Protein AF-A0A6S6TX04-F1 (afdb_monomer_lite)

Sequence (40 aa):
MTPIHLGRKTPIWYLEIINEANQAICVSRLTMMVRKIRIF

Secondary structure (DSSP, 8-state):
-EEEEE-SS-EEEEEEEE-TTS-EEEEEEEE---------

Radius of gyration: 14.27 Å; chains: 1; bounding box: 36×16×35 Å

pLDDT: mean 95.67, std 5.84, range [65.31, 98.5]

Foldseek 3Di:
DAWPDDDPFKTKDWDFDADPVRDTPDTDIDIDGDDDDDDD

Organism: NCBI:txid1331704

Structure (mmCIF, N/CA/C/O backbone):
data_AF-A0A6S6TX04-F1
#
_entry.id   AF-A0A6S6TX04-F1
#
loop_
_atom_site.group_PDB
_atom_site.id
_atom_site.type_symbol
_atom_site.label_atom_id
_atom_site.label_alt_id
_atom_site.label_comp_id
_atom_site.label_asym_id
_atom_site.label_entity_id
_atom_site.label_seq_id
_atom_site.pdbx_PDB_ins_code
_atom_site.Cartn_x
_atom_site.Cartn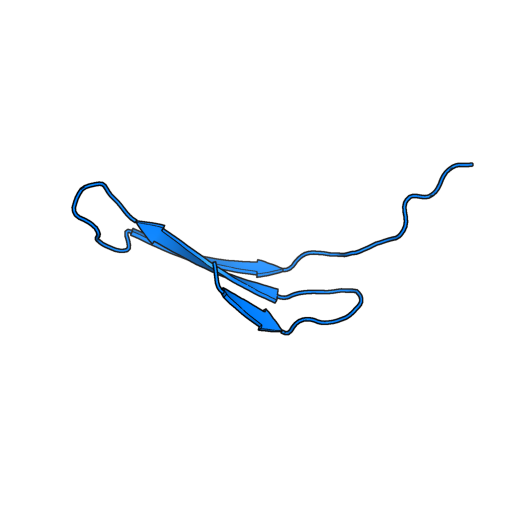_y
_atom_site.Cartn_z
_atom_site.occupancy
_atom_site.B_iso_or_equiv
_atom_site.auth_seq_id
_atom_site.auth_comp_id
_atom_site.auth_asym_id
_atom_site.auth_atom_id
_atom_site.pdbx_PDB_model_num
ATOM 1 N N . MET A 1 1 ? -0.249 -2.124 6.402 1.00 82.88 1 MET A N 1
ATOM 2 C CA . MET A 1 1 ? -0.025 -1.937 4.950 1.00 82.88 1 MET A CA 1
ATOM 3 C C . MET A 1 1 ? 0.074 -3.310 4.314 1.00 82.88 1 MET A C 1
ATOM 5 O O . MET A 1 1 ? 0.883 -4.110 4.770 1.00 82.88 1 MET A O 1
ATOM 9 N N . THR A 1 2 ? -0.760 -3.583 3.313 1.00 96.75 2 THR A N 1
ATOM 10 C CA . THR A 1 2 ? -0.956 -4.929 2.752 1.00 96.75 2 THR A CA 1
ATOM 11 C C . THR A 1 2 ? -0.748 -4.890 1.237 1.00 96.75 2 THR A C 1
ATOM 13 O O . THR A 1 2 ? -1.334 -4.032 0.574 1.00 96.75 2 THR A O 1
ATOM 16 N N . PRO A 1 3 ? 0.092 -5.758 0.650 1.00 96.50 3 PRO A N 1
ATOM 17 C CA . PRO A 1 3 ? 0.265 -5.794 -0.797 1.00 96.50 3 PRO A CA 1
ATOM 18 C C . PRO A 1 3 ? -0.989 -6.357 -1.472 1.00 96.50 3 PRO A C 1
ATOM 20 O O . PRO A 1 3 ? -1.444 -7.442 -1.127 1.00 96.50 3 PRO A O 1
ATOM 23 N N . ILE A 1 4 ? -1.520 -5.636 -2.462 1.00 97.38 4 ILE A N 1
ATOM 24 C CA . ILE A 1 4 ? -2.632 -6.116 -3.300 1.00 97.38 4 ILE A CA 1
ATOM 25 C C . ILE A 1 4 ? -2.078 -6.780 -4.565 1.00 97.38 4 ILE A C 1
ATOM 27 O O . ILE A 1 4 ? -2.578 -7.803 -5.022 1.00 97.38 4 ILE A O 1
ATOM 31 N N . HIS A 1 5 ? -1.029 -6.191 -5.143 1.00 97.56 5 HIS A N 1
ATOM 32 C CA . HIS A 1 5 ? -0.372 -6.701 -6.340 1.00 97.56 5 HIS A CA 1
ATOM 33 C C . HIS A 1 5 ? 1.117 -6.346 -6.313 1.00 97.56 5 HIS A C 1
ATOM 35 O O . HIS A 1 5 ? 1.480 -5.172 -6.338 1.00 97.56 5 HIS A O 1
ATOM 41 N N . LEU A 1 6 ? 1.995 -7.349 -6.302 1.00 96.19 6 LEU A N 1
ATOM 42 C CA . LEU A 1 6 ? 3.452 -7.163 -6.297 1.00 96.19 6 LEU A CA 1
ATOM 43 C C . LEU A 1 6 ? 4.038 -7.274 -7.710 1.00 96.19 6 LEU A C 1
ATOM 45 O O . LEU A 1 6 ? 4.830 -8.162 -8.019 1.00 96.19 6 LEU A O 1
ATOM 49 N N . GLY A 1 7 ? 3.644 -6.357 -8.591 1.00 94.94 7 GLY A N 1
ATOM 50 C CA . GLY A 1 7 ? 4.205 -6.273 -9.936 1.00 94.94 7 GLY A CA 1
ATOM 51 C C . GLY A 1 7 ? 5.663 -5.801 -9.921 1.00 94.94 7 GLY A C 1
ATOM 52 O O . GLY A 1 7 ? 6.013 -4.863 -9.210 1.00 94.94 7 GLY A O 1
ATOM 53 N N . ARG A 1 8 ? 6.520 -6.375 -10.778 1.00 95.81 8 ARG A N 1
ATOM 54 C CA . ARG A 1 8 ? 7.969 -6.061 -10.843 1.00 95.81 8 ARG A CA 1
ATOM 55 C C . ARG A 1 8 ? 8.293 -4.566 -11.012 1.00 95.81 8 ARG A C 1
ATOM 57 O O . ARG A 1 8 ? 9.359 -4.115 -10.605 1.00 95.81 8 ARG A O 1
ATOM 64 N N . LYS A 1 9 ? 7.415 -3.813 -11.677 1.00 96.94 9 LYS A N 1
ATOM 65 C CA . LYS A 1 9 ? 7.595 -2.383 -11.990 1.00 96.94 9 LYS A CA 1
ATOM 66 C C . LYS A 1 9 ? 6.569 -1.473 -11.328 1.00 96.94 9 LYS A C 1
ATOM 68 O O . LYS A 1 9 ? 6.868 -0.289 -11.174 1.00 96.94 9 LYS A O 1
ATOM 73 N N . THR A 1 10 ? 5.401 -2.010 -10.988 1.00 97.62 10 THR A N 1
ATOM 74 C CA . THR A 1 10 ? 4.277 -1.243 -10.449 1.00 97.62 10 THR A CA 1
ATOM 75 C C . THR A 1 10 ? 3.585 -2.021 -9.326 1.00 97.62 10 THR A C 1
ATOM 77 O O . THR A 1 10 ? 2.546 -2.638 -9.563 1.00 97.62 10 THR A O 1
ATOM 80 N N . PRO A 1 11 ? 4.161 -2.063 -8.114 1.00 97.88 11 PRO A N 1
ATOM 81 C CA . PRO A 1 11 ? 3.469 -2.594 -6.951 1.00 97.88 11 PRO A CA 1
ATOM 82 C C . PRO A 1 11 ? 2.267 -1.726 -6.563 1.00 97.88 11 PRO A C 1
ATOM 84 O O . PRO A 1 11 ? 2.313 -0.494 -6.652 1.00 97.88 11 PRO A O 1
ATOM 87 N N . ILE A 1 12 ? 1.212 -2.381 -6.093 1.00 98.06 12 ILE A N 1
ATOM 88 C CA . ILE A 1 12 ? -0.003 -1.757 -5.578 1.00 98.06 12 ILE A CA 1
ATOM 89 C C . ILE A 1 12 ? -0.208 -2.229 -4.144 1.00 98.06 12 ILE A C 1
ATOM 91 O O . ILE A 1 12 ? -0.239 -3.433 -3.867 1.00 98.06 12 ILE A O 1
ATOM 95 N N . TRP A 1 13 ? -0.392 -1.266 -3.251 1.00 98.19 13 TRP A N 1
ATOM 96 C CA . TRP A 1 13 ? -0.546 -1.482 -1.823 1.00 98.19 13 TRP A CA 1
ATOM 97 C C . TRP A 1 13 ? -1.867 -0.923 -1.330 1.00 98.19 13 TRP A C 1
ATOM 99 O O . TRP A 1 13 ? -2.319 0.139 -1.759 1.00 98.19 13 TRP A O 1
ATOM 109 N N . TYR A 1 14 ? -2.447 -1.642 -0.388 1.00 98.31 14 TYR A N 1
ATOM 110 C CA . TYR A 1 14 ? -3.528 -1.188 0.454 1.00 98.31 14 TYR A CA 1
ATOM 111 C C . TYR A 1 14 ? -2.949 -0.611 1.746 1.00 98.31 14 TYR A C 1
ATOM 113 O O . TYR A 1 14 ? -2.036 -1.197 2.347 1.00 98.31 14 TYR A O 1
ATOM 121 N N . LEU A 1 15 ? -3.483 0.521 2.192 1.00 97.94 15 LEU A N 1
ATOM 122 C CA . LEU A 1 15 ? -3.164 1.072 3.498 1.00 97.94 15 LEU A CA 1
ATOM 123 C C . LEU A 1 15 ? -4.397 1.659 4.176 1.00 97.94 15 LEU A C 1
ATOM 125 O O . LEU A 1 15 ? -5.301 2.189 3.530 1.00 97.94 15 LEU A O 1
ATOM 129 N N . GLU A 1 16 ? -4.354 1.597 5.498 1.00 98.19 16 GLU A N 1
ATOM 130 C CA . GLU A 1 16 ? -5.306 2.231 6.391 1.00 98.19 16 GLU A CA 1
ATOM 131 C C . GLU A 1 16 ? -4.530 3.143 7.334 1.00 98.19 16 GLU A C 1
ATOM 133 O O . GLU A 1 16 ? -3.447 2.782 7.807 1.00 98.19 16 GLU A O 1
ATOM 138 N N . ILE A 1 17 ? -5.081 4.323 7.594 1.00 97.94 17 ILE A N 1
ATOM 139 C CA . ILE A 1 17 ? -4.639 5.210 8.665 1.00 97.94 17 ILE A CA 1
ATOM 140 C C . ILE A 1 17 ? -5.654 5.054 9.792 1.00 97.94 17 ILE A C 1
ATOM 142 O O . ILE A 1 17 ? -6.855 5.222 9.564 1.00 97.94 17 ILE A O 1
ATOM 146 N N . ILE A 1 18 ? -5.165 4.734 10.988 1.00 98.44 18 ILE A N 1
ATOM 147 C CA . ILE A 1 18 ? -5.973 4.534 12.192 1.00 98.44 18 IL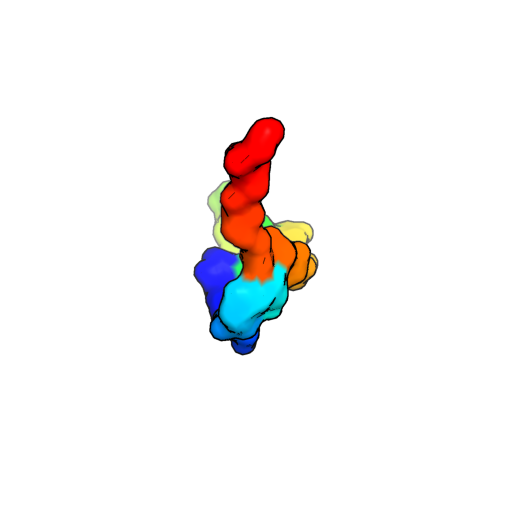E A CA 1
ATOM 148 C C . ILE A 1 18 ? -5.732 5.667 13.195 1.00 98.44 18 ILE A C 1
ATOM 150 O O . ILE A 1 18 ? -4.627 6.206 13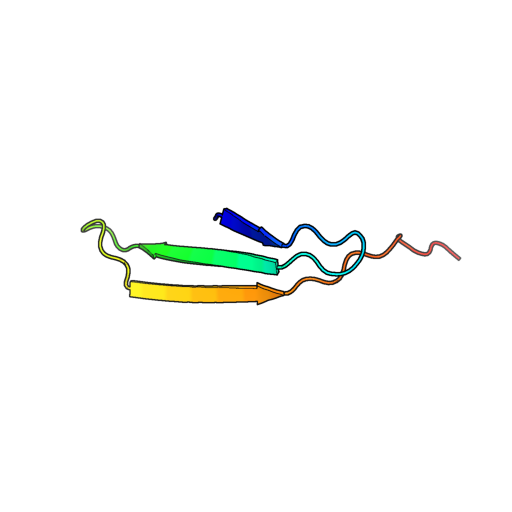.262 1.00 98.44 18 ILE A O 1
ATOM 154 N N . ASN A 1 19 ? -6.762 6.044 13.951 1.00 98.12 19 ASN A N 1
ATOM 155 C CA . ASN A 1 19 ? -6.645 7.010 15.048 1.00 98.12 19 ASN A CA 1
ATOM 156 C C . ASN A 1 19 ? -6.268 6.326 16.381 1.00 98.12 19 ASN A C 1
ATOM 158 O O . ASN A 1 19 ? -6.127 5.106 16.454 1.00 98.12 19 ASN A O 1
ATOM 162 N N . GLU A 1 20 ? -6.143 7.110 17.454 1.00 98.50 20 GLU A N 1
ATOM 163 C CA . GLU A 1 20 ? -5.820 6.616 18.806 1.00 98.50 20 GLU A CA 1
ATOM 164 C C . GLU A 1 20 ? -6.891 5.681 19.390 1.00 98.50 20 GLU A C 1
ATOM 166 O O . GLU A 1 20 ? -6.585 4.819 20.209 1.00 98.50 20 GLU A O 1
ATOM 171 N N . ALA A 1 21 ? -8.140 5.799 18.932 1.00 98.50 21 ALA A N 1
ATOM 172 C CA . ALA A 1 21 ? -9.234 4.894 19.286 1.00 98.50 21 ALA A CA 1
ATOM 173 C C . ALA A 1 21 ? -9.246 3.603 18.440 1.00 98.50 21 ALA A C 1
ATOM 175 O O . ALA A 1 21 ? -10.208 2.836 18.500 1.00 98.50 21 ALA A O 1
ATOM 176 N N . ASN A 1 22 ? -8.196 3.358 17.647 1.00 97.44 22 ASN A N 1
ATOM 177 C CA . ASN A 1 22 ? -8.035 2.196 16.773 1.00 97.44 22 ASN A CA 1
ATOM 178 C C . ASN A 1 22 ? -9.123 2.072 15.684 1.00 97.44 22 ASN A C 1
ATOM 180 O O . ASN A 1 22 ? -9.481 0.973 15.261 1.00 97.44 22 ASN A O 1
ATOM 184 N N . GLN A 1 23 ? -9.658 3.204 15.225 1.00 98.25 23 GLN A N 1
ATOM 185 C CA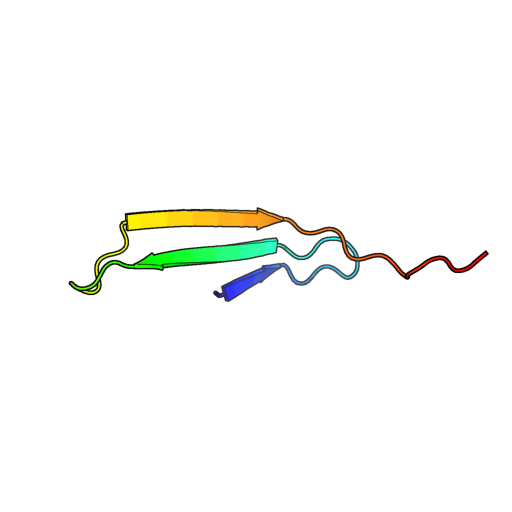 . GLN A 1 23 ? -10.643 3.274 14.145 1.00 98.25 23 GLN A CA 1
ATOM 186 C C . GLN A 1 23 ? -9.966 3.688 12.839 1.00 98.25 23 GLN A C 1
ATOM 188 O O . GLN A 1 23 ? -9.159 4.621 12.829 1.00 98.25 23 GLN A O 1
ATOM 193 N N . ALA A 1 24 ? -10.327 3.041 11.728 1.00 97.62 24 ALA A N 1
ATOM 194 C CA . ALA A 1 24 ? -9.864 3.434 10.401 1.00 97.62 24 ALA A CA 1
ATOM 195 C C . ALA A 1 24 ? -10.487 4.779 9.996 1.00 97.62 24 ALA A C 1
ATOM 197 O O . ALA A 1 24 ? -11.701 4.894 9.840 1.00 97.62 24 ALA A O 1
ATOM 198 N N . ILE A 1 25 ? -9.642 5.794 9.814 1.00 98.31 25 ILE A N 1
ATOM 199 C CA . ILE A 1 25 ? -10.054 7.156 9.437 1.00 98.31 25 ILE A CA 1
ATOM 200 C C . ILE A 1 25 ? -9.757 7.482 7.972 1.00 98.31 25 ILE A C 1
ATOM 202 O O . ILE A 1 25 ? -10.328 8.414 7.412 1.00 98.31 25 ILE A O 1
ATOM 206 N N . CYS A 1 26 ? -8.868 6.724 7.332 1.00 98.38 26 CYS A N 1
ATOM 207 C CA . CYS A 1 26 ? -8.584 6.856 5.911 1.00 98.38 26 CYS A CA 1
ATOM 208 C C . CYS A 1 26 ? -8.178 5.504 5.341 1.00 98.38 26 CYS A C 1
ATOM 210 O O . CYS A 1 26 ? -7.350 4.799 5.916 1.00 98.38 26 CYS A O 1
ATOM 212 N N . VAL A 1 27 ? -8.744 5.178 4.185 1.00 97.69 27 VAL A N 1
ATOM 213 C CA . VAL A 1 27 ? -8.399 3.999 3.401 1.00 97.69 27 VAL A CA 1
ATOM 214 C C . VAL A 1 27 ? -7.893 4.484 2.056 1.00 97.69 27 VAL A C 1
ATOM 216 O O . VAL A 1 27 ? -8.558 5.271 1.382 1.00 97.69 27 VAL A O 1
ATOM 219 N N . SER A 1 28 ? -6.712 4.024 1.657 1.00 97.75 28 SER A N 1
ATOM 220 C CA . SER A 1 28 ? -6.106 4.449 0.400 1.00 97.75 28 SER A CA 1
ATOM 221 C C . SER A 1 28 ? -5.396 3.305 -0.313 1.00 97.75 28 SER A C 1
ATOM 223 O O . SER A 1 28 ? -4.983 2.306 0.282 1.00 97.75 28 SER A O 1
ATOM 225 N N . ARG A 1 29 ? -5.248 3.474 -1.629 1.00 97.81 29 ARG A N 1
ATOM 226 C CA . ARG A 1 29 ? -4.502 2.575 -2.505 1.00 97.81 29 ARG A CA 1
ATOM 227 C C . ARG A 1 29 ? -3.282 3.302 -3.046 1.00 97.81 29 ARG A C 1
ATOM 229 O O . ARG A 1 29 ? -3.401 4.214 -3.863 1.00 97.81 29 ARG A O 1
ATOM 236 N N . LEU A 1 30 ? -2.106 2.827 -2.662 1.00 97.88 30 LEU A N 1
ATOM 237 C CA . LEU A 1 30 ? -0.837 3.366 -3.119 1.00 97.88 30 LEU A CA 1
ATOM 238 C C . LEU A 1 30 ? -0.334 2.578 -4.331 1.00 97.88 30 LEU A C 1
ATOM 240 O O . LEU A 1 30 ? -0.084 1.378 -4.249 1.00 97.88 30 LEU A O 1
ATOM 244 N N . THR A 1 31 ? -0.164 3.268 -5.457 1.00 97.94 31 THR A N 1
ATOM 245 C CA . THR A 1 31 ? 0.492 2.724 -6.654 1.00 97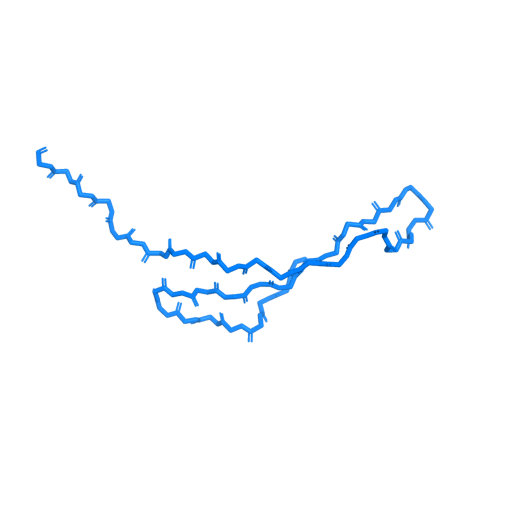.94 31 THR A CA 1
ATOM 246 C C . THR A 1 31 ? 1.876 3.345 -6.762 1.00 97.94 31 THR A C 1
ATOM 248 O O . THR A 1 31 ? 1.993 4.565 -6.843 1.00 97.94 31 THR A O 1
ATOM 251 N N . MET A 1 32 ? 2.924 2.523 -6.754 1.00 96.00 32 MET A N 1
ATOM 252 C CA . MET A 1 32 ? 4.308 3.002 -6.811 1.00 96.00 32 MET A CA 1
ATOM 253 C C . MET A 1 32 ? 5.014 2.487 -8.048 1.00 96.00 32 MET A C 1
ATOM 255 O O . MET A 1 32 ? 4.808 1.355 -8.474 1.00 96.00 32 MET A O 1
ATOM 259 N N . MET A 1 33 ? 5.903 3.307 -8.597 1.00 97.06 33 MET A N 1
ATOM 260 C CA . MET A 1 33 ? 6.769 2.905 -9.691 1.00 97.06 33 MET A CA 1
ATOM 261 C C . MET A 1 33 ? 8.141 2.492 -9.153 1.00 97.06 33 MET A C 1
ATOM 263 O O . MET A 1 33 ? 8.853 3.299 -8.566 1.00 97.06 33 MET A O 1
ATOM 267 N N . VAL A 1 34 ? 8.537 1.245 -9.409 1.00 95.94 34 VAL A N 1
ATOM 268 C CA . VAL A 1 34 ? 9.887 0.748 -9.111 1.00 95.94 34 VAL A CA 1
ATOM 269 C C . VAL A 1 34 ? 10.744 0.86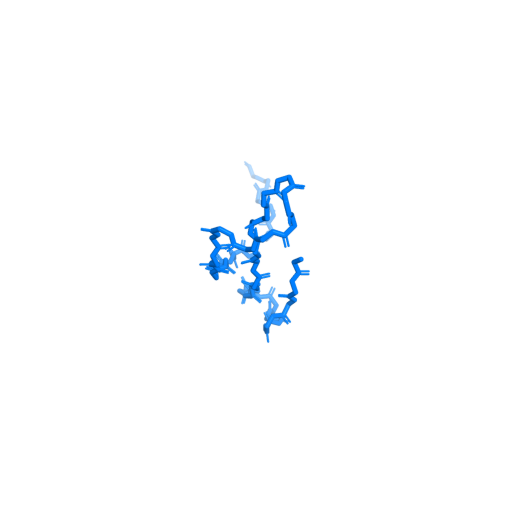7 -10.367 1.00 95.94 34 VAL A C 1
ATOM 271 O O . VAL A 1 34 ? 10.400 0.353 -11.443 1.00 95.94 34 VAL A O 1
ATOM 274 N N . ARG A 1 35 ? 11.869 1.574 -10.254 1.00 95.19 35 ARG A N 1
ATOM 275 C CA . ARG A 1 35 ? 12.851 1.770 -11.328 1.00 95.19 35 ARG A CA 1
ATOM 276 C C . ARG A 1 35 ? 14.255 1.616 -10.764 1.00 95.19 35 ARG A C 1
ATOM 278 O O . ARG A 1 35 ? 14.494 1.884 -9.593 1.00 95.19 35 ARG A O 1
ATOM 285 N N . LYS A 1 36 ? 15.181 1.164 -11.610 1.00 94.12 36 LYS A N 1
ATOM 286 C CA . LYS A 1 36 ? 16.604 1.171 -11.270 1.00 94.12 36 LYS A CA 1
ATOM 287 C C . LYS A 1 36 ? 17.080 2.619 -11.237 1.00 94.12 36 LYS A C 1
ATOM 289 O O . LYS A 1 36 ? 16.708 3.394 -12.118 1.00 94.12 36 LYS A O 1
ATOM 294 N N . ILE A 1 37 ? 17.903 2.951 -10.249 1.00 94.69 37 ILE A N 1
ATOM 295 C CA . ILE A 1 37 ? 18.616 4.226 -10.219 1.00 94.69 37 ILE A CA 1
ATOM 296 C C . ILE A 1 37 ? 19.498 4.295 -11.465 1.00 94.69 37 ILE A C 1
ATOM 298 O O . ILE A 1 37 ? 20.143 3.312 -11.839 1.00 94.69 37 ILE A O 1
ATOM 302 N N . ARG A 1 38 ? 19.483 5.449 -12.126 1.00 92.31 38 ARG A N 1
ATOM 303 C CA . ARG A 1 38 ? 20.327 5.726 -13.279 1.00 92.31 38 ARG A CA 1
ATOM 304 C C . ARG A 1 38 ? 21.458 6.635 -12.801 1.00 92.31 38 ARG A C 1
ATOM 306 O O . ARG A 1 38 ? 21.177 7.742 -12.363 1.00 92.31 38 ARG A O 1
ATOM 313 N N . ILE A 1 39 ? 22.693 6.144 -12.843 1.00 84.50 39 ILE A N 1
ATOM 314 C CA . ILE A 1 39 ? 23.900 6.921 -12.539 1.00 84.50 39 ILE A CA 1
ATOM 315 C C . ILE A 1 39 ? 24.638 7.067 -13.873 1.00 84.50 39 ILE A C 1
ATOM 317 O O . ILE A 1 39 ? 25.195 6.087 -14.363 1.00 84.50 39 ILE A O 1
ATOM 321 N N . PHE A 1 40 ? 24.521 8.237 -14.499 1.00 65.31 40 PHE A N 1
ATOM 322 C CA . PHE A 1 40 ? 25.306 8.687 -15.652 1.00 65.31 40 PHE A CA 1
ATOM 323 C C . PHE A 1 40 ? 25.743 10.118 -15.373 1.00 65.31 40 PHE A C 1
ATOM 325 O O . PHE A 1 40 ? 24.908 10.851 -14.792 1.00 65.31 40 PHE A O 1
#